Protein AF-A0A7K7A6Q6-F1 (afdb_monomer)

Organism: NCBI:txid2585814

pLDDT: mean 87.11, std 11.9, range [51.97, 96.56]

Foldseek 3Di:
DDDDQCNDPQWDKDKDADPDDPRIDIDIGGPPDDQVVFDKDKDWDADPVGIDIDIDGDGDDDPPPVPVVPD

Structure (mmCIF, N/CA/C/O backbone):
data_AF-A0A7K7A6Q6-F1
#
_entry.id   AF-A0A7K7A6Q6-F1
#
loop_
_atom_site.group_PDB
_atom_site.id
_atom_site.type_symbol
_atom_site.label_atom_id
_atom_site.label_alt_id
_atom_site.label_comp_id
_atom_site.label_asym_id
_atom_site.label_entity_id
_atom_site.label_seq_id
_atom_site.pdbx_PDB_ins_code
_atom_site.Cartn_x
_atom_site.Cartn_y
_atom_site.Cartn_z
_atom_site.occupancy
_atom_site.B_iso_or_equiv
_atom_site.auth_seq_id
_atom_site.auth_comp_id
_atom_site.auth_asym_id
_atom_site.auth_atom_id
_atom_site.pdbx_PDB_model_num
ATOM 1 N N . THR A 1 1 ? -6.826 -21.476 3.260 1.00 66.38 1 THR A N 1
ATOM 2 C CA . THR A 1 1 ? -6.893 -20.556 2.111 1.00 66.38 1 THR A CA 1
ATOM 3 C C . THR A 1 1 ? -6.253 -19.276 2.574 1.00 66.38 1 THR A C 1
ATOM 5 O O . THR A 1 1 ? -6.528 -18.894 3.703 1.00 66.38 1 THR A O 1
ATOM 8 N N . GLU A 1 2 ? -5.325 -18.708 1.814 1.00 76.81 2 GLU A N 1
ATOM 9 C CA . GLU A 1 2 ? -4.759 -17.396 2.148 1.00 76.81 2 GLU A CA 1
ATOM 10 C C . GLU A 1 2 ? -5.848 -16.342 1.915 1.00 76.81 2 GLU A C 1
ATOM 12 O O . GLU A 1 2 ? -6.462 -16.350 0.849 1.00 76.81 2 GLU A O 1
ATOM 17 N N . GLU A 1 3 ? -6.160 -15.526 2.926 1.00 76.62 3 GLU A N 1
ATOM 18 C CA . GLU A 1 3 ? -7.128 -14.434 2.783 1.00 76.62 3 GLU A CA 1
ATOM 19 C C . GLU A 1 3 ? -6.491 -13.315 1.966 1.00 76.62 3 GLU A C 1
ATOM 21 O O . GLU A 1 3 ? -5.426 -12.802 2.320 1.00 76.62 3 GLU A O 1
ATOM 26 N N . LEU A 1 4 ? -7.133 -12.938 0.863 1.00 83.38 4 LEU A N 1
ATOM 27 C CA . LEU A 1 4 ? -6.658 -11.836 0.044 1.00 83.38 4 LEU A CA 1
ATOM 28 C C . LEU A 1 4 ? -7.157 -10.507 0.624 1.00 83.38 4 LEU A C 1
ATOM 30 O O . LEU A 1 4 ? -8.252 -10.445 1.184 1.00 83.38 4 LEU A O 1
ATOM 34 N N . PRO A 1 5 ? -6.425 -9.396 0.426 1.00 78.50 5 PRO A N 1
ATOM 35 C CA . PRO A 1 5 ? -6.872 -8.071 0.858 1.00 78.50 5 PRO A CA 1
ATOM 36 C C . PRO A 1 5 ? -8.289 -7.703 0.380 1.00 78.50 5 PRO A C 1
ATOM 38 O O . PRO A 1 5 ? -9.019 -7.016 1.084 1.00 78.50 5 PRO A O 1
ATOM 41 N N . GLY A 1 6 ? -8.697 -8.188 -0.799 1.00 82.44 6 GLY A N 1
ATOM 42 C CA . GLY A 1 6 ? -10.038 -7.973 -1.355 1.00 82.44 6 GLY A CA 1
ATOM 43 C C . GLY A 1 6 ? -11.159 -8.802 -0.716 1.00 82.44 6 GLY A C 1
ATOM 44 O O . GLY A 1 6 ? -12.322 -8.533 -1.002 1.00 82.44 6 GLY A O 1
ATOM 45 N N . ASP A 1 7 ? -10.839 -9.778 0.138 1.00 88.69 7 ASP A N 1
ATOM 46 C CA . ASP A 1 7 ? -11.833 -10.592 0.849 1.00 88.69 7 ASP A CA 1
ATOM 47 C C . ASP A 1 7 ? -12.364 -9.876 2.108 1.00 88.69 7 ASP A C 1
ATOM 49 O O . ASP A 1 7 ? -13.425 -10.224 2.634 1.00 88.69 7 ASP A O 1
ATOM 53 N N . ARG A 1 8 ? -11.657 -8.842 2.594 1.00 90.88 8 ARG A N 1
ATOM 54 C CA . ARG A 1 8 ? -12.065 -8.048 3.763 1.00 90.88 8 ARG A CA 1
ATOM 55 C C . ARG A 1 8 ? -13.170 -7.064 3.381 1.00 90.88 8 ARG A C 1
ATOM 57 O O . ARG A 1 8 ? -13.014 -6.239 2.489 1.00 90.88 8 ARG A O 1
ATOM 64 N N . VAL A 1 9 ? -14.274 -7.083 4.128 1.00 91.44 9 VAL A N 1
ATOM 65 C CA . VAL A 1 9 ? -15.473 -6.267 3.843 1.00 91.44 9 VAL A CA 1
ATOM 66 C C . VAL A 1 9 ? -15.241 -4.751 3.872 1.00 91.44 9 VAL A C 1
ATOM 68 O O . VAL A 1 9 ? -15.987 -4.009 3.239 1.00 91.44 9 VAL A O 1
ATOM 71 N N . ASN A 1 10 ? -14.236 -4.284 4.616 1.00 94.50 10 ASN A N 1
ATOM 72 C CA . ASN A 1 10 ? -13.884 -2.872 4.756 1.00 94.50 10 ASN A CA 1
ATOM 73 C C . ASN A 1 10 ? -12.760 -2.437 3.806 1.00 94.50 10 ASN A C 1
ATOM 75 O O . ASN A 1 10 ? -12.327 -1.291 3.883 1.00 94.50 10 ASN A O 1
ATOM 79 N N . MET A 1 11 ? -12.265 -3.326 2.940 1.00 94.00 11 MET A N 1
ATOM 80 C CA . MET A 1 11 ? -11.117 -3.059 2.083 1.00 94.00 11 MET A CA 1
ATOM 81 C C . MET A 1 11 ? -11.481 -3.239 0.610 1.00 94.00 11 MET A C 1
ATOM 83 O O . MET A 1 11 ? -12.092 -4.222 0.208 1.00 94.00 11 MET A O 1
ATOM 87 N N . ALA A 1 12 ? -11.068 -2.288 -0.222 1.00 93.38 12 ALA A N 1
ATOM 88 C CA . ALA A 1 12 ? -11.154 -2.398 -1.669 1.00 93.38 12 ALA A CA 1
ATOM 89 C C . ALA A 1 12 ? -9.777 -2.151 -2.283 1.00 93.38 12 ALA A C 1
ATOM 91 O O . ALA A 1 12 ? -9.130 -1.144 -1.995 1.00 93.38 12 ALA A O 1
ATOM 92 N N . VAL A 1 13 ? -9.346 -3.058 -3.159 1.00 91.75 13 VAL A N 1
ATOM 93 C CA . VAL A 1 13 ? -8.060 -2.969 -3.858 1.00 91.75 13 VAL A CA 1
ATOM 94 C C . VAL A 1 13 ? -8.298 -2.800 -5.352 1.00 91.75 13 VAL A C 1
ATOM 96 O O . VAL A 1 13 ? -9.108 -3.509 -5.948 1.00 91.75 13 VAL A O 1
ATOM 99 N N . GLN A 1 14 ? -7.601 -1.850 -5.971 1.00 92.06 14 GLN A N 1
ATOM 100 C CA . GLN A 1 14 ? -7.620 -1.644 -7.419 1.00 92.06 14 GLN A CA 1
ATOM 101 C C . GLN A 1 14 ? -6.202 -1.518 -7.951 1.00 92.06 14 GLN A C 1
ATOM 103 O O . GLN A 1 14 ? -5.358 -0.882 -7.330 1.00 92.06 14 GLN A O 1
ATOM 108 N N . VAL A 1 15 ? -5.960 -2.067 -9.137 1.00 89.19 15 VAL A N 1
ATOM 109 C CA . VAL A 1 15 ? -4.687 -1.928 -9.846 1.00 89.19 15 VAL A CA 1
ATOM 110 C C . VAL A 1 15 ? -4.974 -1.450 -11.260 1.00 89.19 15 VAL A C 1
ATOM 112 O O . VAL A 1 15 ? -5.880 -1.958 -11.923 1.00 89.19 15 VAL A O 1
ATOM 115 N N . ARG A 1 16 ? -4.223 -0.455 -11.732 1.00 91.25 16 ARG A N 1
ATOM 116 C CA . ARG A 1 16 ? -4.274 0.024 -13.119 1.00 91.25 16 ARG A CA 1
ATOM 117 C C . ARG A 1 16 ? -2.867 0.226 -13.658 1.00 91.25 16 ARG A C 1
ATOM 119 O O . ARG A 1 16 ? -1.932 0.460 -12.901 1.00 91.25 16 ARG A O 1
ATOM 126 N N . GLY A 1 17 ? -2.731 0.163 -14.979 1.00 91.00 17 GLY A N 1
ATOM 127 C CA . GLY A 1 17 ? -1.523 0.644 -15.643 1.00 91.00 17 GLY A CA 1
ATOM 128 C C . GLY A 1 17 ? -1.363 2.152 -15.443 1.00 91.00 17 GLY A C 1
ATOM 129 O O . GLY A 1 17 ? -2.354 2.883 -15.382 1.00 91.00 17 GLY A O 1
ATOM 130 N N . GLY A 1 18 ? -0.118 2.598 -15.325 1.00 88.75 18 GLY A N 1
ATOM 131 C CA . GLY A 1 18 ? 0.234 4.011 -15.322 1.00 88.75 18 GLY A CA 1
ATOM 132 C C . GLY A 1 18 ? 0.336 4.591 -16.741 1.00 88.75 18 GLY A C 1
ATOM 133 O O . GLY A 1 18 ? 0.155 3.877 -17.731 1.00 88.75 18 GLY A O 1
ATOM 134 N N . PRO A 1 19 ? 0.615 5.898 -16.859 1.00 89.81 19 PRO A N 1
ATOM 135 C CA . PRO A 1 19 ? 0.783 6.574 -18.145 1.00 89.81 19 PRO A CA 1
ATOM 136 C C . PRO A 1 19 ? 1.999 6.080 -18.947 1.00 89.81 19 PRO A C 1
ATOM 138 O O . PRO A 1 19 ? 1.987 6.171 -20.176 1.00 89.81 19 PRO A O 1
ATOM 141 N N . SER A 1 20 ? 3.039 5.559 -18.286 1.00 92.88 20 SER A N 1
ATOM 142 C CA . SER A 1 20 ? 4.271 5.107 -18.944 1.00 92.88 20 SER A CA 1
ATOM 143 C C . SER A 1 20 ? 4.285 3.602 -19.222 1.00 92.88 20 SER A C 1
ATOM 145 O O . SER A 1 20 ? 3.609 2.797 -18.579 1.00 92.88 20 SER A O 1
ATOM 147 N N . LYS A 1 21 ? 5.125 3.182 -20.177 1.00 87.06 21 LYS A N 1
ATOM 148 C CA . LYS A 1 21 ? 5.313 1.760 -20.493 1.00 87.06 21 LYS A CA 1
ATOM 149 C C . LYS A 1 21 ? 5.884 1.018 -19.274 1.00 87.06 21 LYS A C 1
ATOM 151 O O . LYS A 1 21 ? 6.968 1.361 -18.810 1.00 87.06 21 LYS A O 1
ATOM 156 N N . HIS A 1 22 ? 5.181 -0.030 -18.839 1.00 86.12 22 HIS A N 1
ATOM 157 C CA . HIS A 1 22 ? 5.475 -0.851 -17.648 1.00 86.12 22 HIS A CA 1
ATOM 158 C C . HIS A 1 22 ? 5.245 -0.157 -16.298 1.00 86.12 22 HIS A C 1
ATOM 160 O O . HIS A 1 22 ? 5.666 -0.675 -15.268 1.00 86.12 22 HIS A O 1
ATOM 166 N N . GLU A 1 23 ? 4.570 0.989 -16.289 1.00 88.38 23 GLU A N 1
ATOM 167 C CA . GLU A 1 23 ? 4.134 1.617 -15.050 1.00 88.38 23 GLU A CA 1
ATOM 168 C C . GLU A 1 23 ? 2.842 0.957 -14.557 1.00 88.38 23 GLU A C 1
ATOM 170 O O . GLU A 1 23 ? 1.944 0.645 -15.345 1.00 88.38 23 GLU A O 1
ATOM 175 N N . GLY A 1 24 ? 2.741 0.754 -13.247 1.00 88.94 24 GLY A N 1
ATOM 176 C CA . GLY A 1 24 ? 1.554 0.238 -12.580 1.00 88.94 24 GLY A CA 1
ATOM 177 C C . GLY A 1 24 ? 1.281 1.039 -11.316 1.00 88.94 24 GLY A C 1
ATOM 178 O O . GLY A 1 24 ? 2.211 1.473 -10.642 1.00 88.94 24 GLY A O 1
ATOM 179 N N . ILE A 1 25 ? 0.004 1.244 -11.010 1.00 90.88 25 ILE A N 1
ATOM 180 C CA . ILE A 1 25 ? -0.455 1.943 -9.813 1.00 90.88 25 ILE A CA 1
ATOM 181 C C . ILE A 1 25 ? -1.475 1.053 -9.107 1.00 90.88 25 ILE A C 1
ATOM 183 O O . ILE A 1 25 ? -2.416 0.555 -9.730 1.00 90.88 25 ILE A O 1
ATOM 187 N N . GLY A 1 26 ? -1.277 0.859 -7.804 1.00 89.50 26 GLY A N 1
ATOM 188 C CA . GL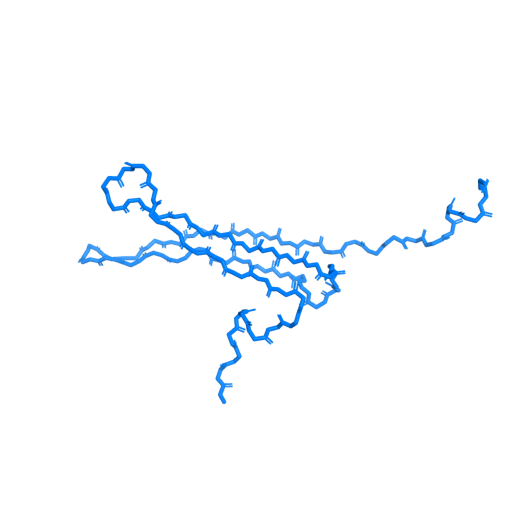Y A 1 26 ? -2.212 0.184 -6.913 1.00 89.50 26 GLY A CA 1
ATOM 189 C C . GLY A 1 26 ? -2.848 1.170 -5.936 1.00 89.50 26 GLY A C 1
ATOM 190 O O . GLY A 1 26 ? -2.178 2.069 -5.434 1.00 89.50 26 GLY A O 1
ATOM 191 N N . TRP A 1 27 ? -4.133 0.983 -5.648 1.00 91.69 27 TRP A N 1
ATOM 192 C CA . TRP A 1 27 ? -4.869 1.709 -4.617 1.00 91.69 27 TRP A CA 1
ATOM 193 C C . TRP A 1 27 ? -5.475 0.724 -3.630 1.00 91.69 27 TRP A C 1
ATOM 195 O O . TRP A 1 27 ? -6.105 -0.253 -4.038 1.00 91.69 27 TRP A O 1
ATOM 205 N N . VAL A 1 28 ? -5.334 1.034 -2.345 1.00 92.69 28 VAL A N 1
ATOM 206 C CA . VAL A 1 28 ? -6.037 0.367 -1.250 1.00 92.69 28 VAL A CA 1
ATOM 207 C C . VAL A 1 28 ? -6.929 1.409 -0.589 1.00 92.69 28 VAL A C 1
ATOM 209 O O . VAL A 1 28 ? -6.451 2.447 -0.134 1.00 92.69 28 VAL A O 1
ATOM 212 N N . LEU A 1 29 ? -8.232 1.152 -0.575 1.00 94.19 29 LEU A N 1
ATOM 213 C CA . LEU A 1 29 ? -9.222 1.943 0.145 1.00 94.19 29 LEU A CA 1
ATOM 214 C C . LEU A 1 29 ? -9.688 1.140 1.355 1.00 94.19 29 LEU A C 1
ATOM 216 O O . LEU A 1 29 ? -10.117 0.001 1.191 1.00 94.19 29 LEU A O 1
ATOM 220 N N . ILE A 1 30 ? -9.637 1.748 2.539 1.00 94.50 30 ILE A N 1
ATOM 221 C CA . ILE A 1 30 ? -10.066 1.137 3.799 1.00 94.50 30 ILE A CA 1
ATOM 222 C C . ILE A 1 30 ? -11.185 1.999 4.381 1.00 94.50 30 ILE A C 1
ATOM 224 O O . ILE A 1 30 ? -10.970 3.175 4.676 1.00 94.50 30 ILE A O 1
ATOM 228 N N . ASN A 1 31 ? -12.390 1.447 4.494 1.00 94.31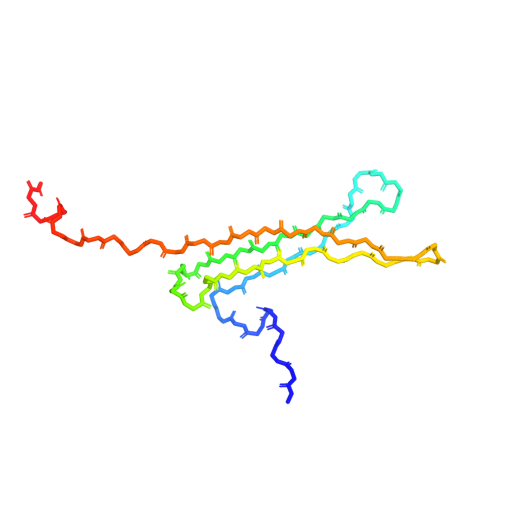 31 ASN A N 1
ATOM 229 C CA . ASN A 1 31 ? -13.540 2.132 5.069 1.00 94.31 31 ASN A CA 1
ATOM 230 C C . ASN A 1 31 ? -14.612 1.132 5.559 1.00 94.31 31 ASN A C 1
ATOM 232 O O . ASN A 1 31 ? -15.152 0.389 4.736 1.00 94.31 31 ASN A O 1
ATOM 236 N N . PRO A 1 32 ? -14.992 1.152 6.852 1.00 94.19 32 PRO A N 1
ATOM 237 C CA . PRO A 1 32 ? -14.404 1.959 7.928 1.00 94.19 32 PRO A CA 1
ATOM 238 C C . PRO A 1 32 ? -12.970 1.515 8.272 1.00 94.19 32 PRO A C 1
ATOM 240 O O . PRO A 1 32 ? -12.619 0.353 8.077 1.00 94.19 32 PRO A O 1
ATOM 243 N N . LEU A 1 33 ? -12.154 2.444 8.788 1.00 93.00 33 LEU A N 1
ATOM 244 C CA . LEU A 1 33 ? -10.829 2.140 9.341 1.00 93.00 33 LEU A CA 1
ATOM 245 C C . LEU A 1 33 ? -10.983 1.495 10.724 1.00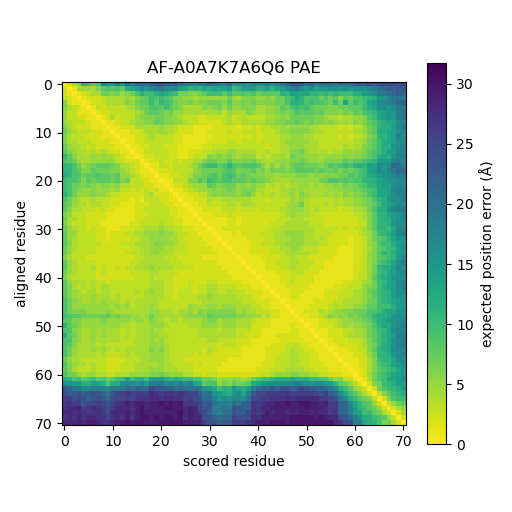 93.00 33 LEU A C 1
ATOM 247 O O . LEU A 1 33 ? -11.635 2.067 11.599 1.00 93.00 33 LEU A O 1
ATOM 251 N N . MET A 1 34 ? -10.375 0.330 10.920 1.00 93.00 34 MET A N 1
ATOM 252 C CA . MET A 1 34 ? -10.395 -0.432 12.168 1.00 93.00 34 MET A CA 1
ATOM 253 C C . MET A 1 34 ? -8.969 -0.686 12.670 1.00 93.00 34 MET A C 1
ATOM 255 O O . MET A 1 34 ? -8.000 -0.562 11.922 1.00 93.00 34 MET A O 1
ATOM 259 N N . LYS A 1 35 ? -8.807 -1.028 13.954 1.00 93.25 35 LYS A N 1
ATOM 260 C CA . LYS A 1 35 ? -7.473 -1.225 14.546 1.00 93.25 35 LYS A CA 1
ATOM 261 C C . LYS A 1 35 ? -6.732 -2.402 13.903 1.00 93.25 35 LYS A C 1
ATOM 263 O O . LYS A 1 35 ? -5.514 -2.362 13.794 1.00 93.25 35 LYS A O 1
ATOM 268 N N . GLU A 1 36 ? -7.462 -3.396 13.407 1.00 92.19 36 GLU A N 1
ATOM 269 C CA . GLU A 1 36 ? -6.946 -4.562 12.680 1.00 92.19 36 GLU A CA 1
ATOM 270 C C . GLU A 1 36 ? -6.428 -4.223 11.268 1.00 92.19 36 GLU A C 1
ATOM 272 O O . GLU A 1 36 ? -5.922 -5.101 10.567 1.00 92.19 36 GLU A O 1
ATOM 277 N N . ASP A 1 37 ? -6.597 -2.981 10.807 1.00 93.31 37 ASP A N 1
ATOM 278 C CA . ASP A 1 37 ? -6.016 -2.491 9.553 1.00 93.31 37 ASP A CA 1
ATOM 279 C C . ASP A 1 37 ? -4.629 -1.849 9.764 1.00 93.31 37 ASP A C 1
ATOM 281 O O . ASP A 1 37 ? -3.953 -1.522 8.786 1.00 93.31 37 ASP A O 1
ATOM 285 N N . GLU A 1 38 ? -4.192 -1.665 11.019 1.00 95.56 38 GLU A N 1
ATOM 286 C CA . GLU A 1 38 ? -2.838 -1.221 11.371 1.00 95.56 38 GLU A CA 1
ATOM 287 C C . GLU A 1 38 ? -1.788 -2.235 10.912 1.00 95.56 38 GLU A C 1
ATOM 289 O O . GLU A 1 38 ? -1.930 -3.442 11.109 1.00 95.56 38 GLU A O 1
ATOM 294 N N . GLY A 1 39 ? -0.698 -1.738 10.329 1.00 95.06 39 GLY A N 1
ATOM 295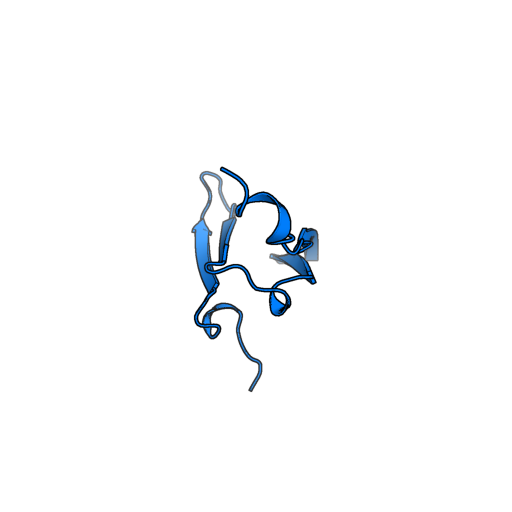 C CA . GLY A 1 39 ? 0.389 -2.591 9.872 1.00 95.06 39 GLY A CA 1
ATOM 296 C C . GLY A 1 39 ? 1.239 -1.969 8.774 1.00 95.06 39 GLY A C 1
ATOM 297 O O . GLY A 1 39 ? 1.097 -0.796 8.423 1.00 95.06 39 GLY A O 1
ATOM 298 N N . ILE A 1 40 ? 2.143 -2.786 8.237 1.00 95.50 40 ILE A N 1
ATOM 299 C CA . ILE A 1 40 ? 3.004 -2.430 7.109 1.00 95.50 40 ILE A CA 1
ATOM 300 C C . ILE A 1 40 ? 2.353 -2.936 5.824 1.00 95.50 40 ILE A C 1
ATOM 302 O O . ILE A 1 40 ? 2.088 -4.126 5.674 1.00 95.50 40 ILE A O 1
ATOM 306 N N . TYR A 1 41 ? 2.136 -2.021 4.889 1.00 92.50 41 TYR A N 1
ATOM 307 C CA . TYR A 1 41 ? 1.633 -2.286 3.552 1.00 92.50 41 TYR A CA 1
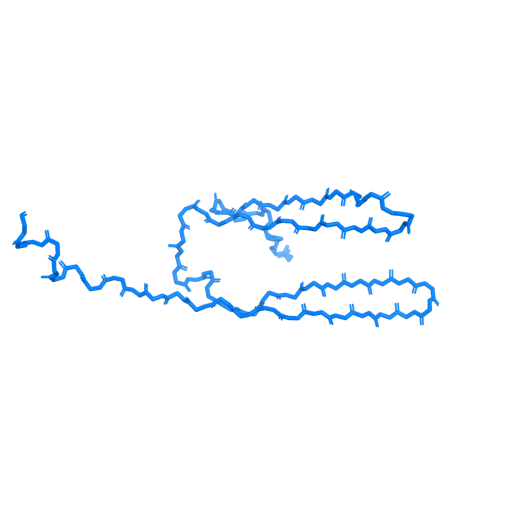ATOM 308 C C . TYR A 1 41 ? 2.805 -2.212 2.584 1.00 92.50 41 TYR A C 1
ATOM 310 O O . TYR A 1 41 ? 3.483 -1.188 2.502 1.00 92.50 41 TYR A O 1
ATOM 318 N N . GLN A 1 42 ? 3.041 -3.296 1.852 1.00 92.81 42 GLN A N 1
ATOM 319 C CA . GLN A 1 42 ? 4.153 -3.404 0.918 1.00 92.8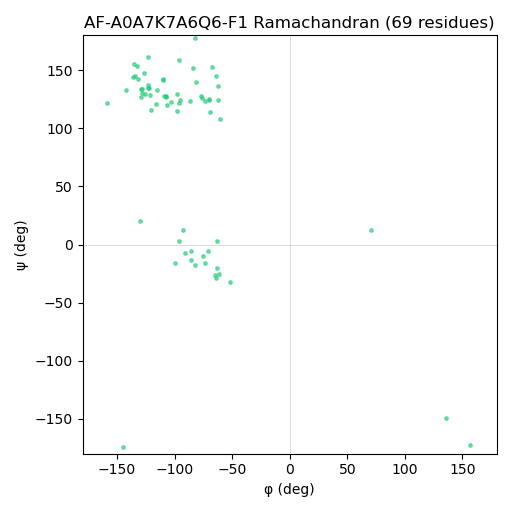1 42 GLN A CA 1
ATOM 320 C C . GLN A 1 42 ? 3.642 -3.386 -0.522 1.00 92.81 42 GLN A C 1
ATOM 322 O O . GLN A 1 42 ? 2.780 -4.175 -0.906 1.00 92.81 42 GLN A O 1
ATOM 327 N N . CYS A 1 43 ? 4.204 -2.496 -1.334 1.00 89.88 43 CYS A N 1
ATOM 328 C CA . CYS A 1 43 ? 4.142 -2.602 -2.782 1.00 89.88 43 CYS A CA 1
ATOM 329 C C . CYS A 1 43 ? 5.300 -3.487 -3.238 1.00 89.88 43 CYS A C 1
ATOM 331 O O . CYS A 1 43 ? 6.457 -3.187 -2.940 1.00 89.88 43 CYS A O 1
ATOM 333 N N . HIS A 1 44 ? 4.992 -4.566 -3.951 1.00 90.94 44 HIS A N 1
ATOM 334 C CA . HIS A 1 44 ? 5.976 -5.515 -4.465 1.00 90.94 44 HIS A CA 1
ATOM 335 C C . HIS A 1 44 ? 5.870 -5.588 -5.989 1.00 90.94 44 HIS A C 1
ATOM 337 O O . HIS A 1 44 ? 4.775 -5.726 -6.539 1.00 90.94 44 HIS A O 1
ATOM 343 N N . ALA A 1 45 ? 7.004 -5.432 -6.674 1.00 90.06 45 ALA A N 1
ATOM 344 C CA . ALA A 1 45 ? 7.092 -5.443 -8.127 1.00 90.06 45 ALA A CA 1
ATOM 345 C C . ALA A 1 45 ? 8.185 -6.410 -8.592 1.00 90.06 45 ALA A C 1
ATOM 347 O O . ALA A 1 45 ? 9.347 -6.277 -8.206 1.00 90.06 45 ALA A O 1
ATOM 348 N N . THR A 1 46 ? 7.821 -7.323 -9.493 1.00 92.25 46 THR A N 1
ATOM 349 C CA . THR A 1 46 ? 8.720 -8.349 -10.040 1.00 92.25 46 THR A CA 1
ATOM 350 C C . THR A 1 46 ? 8.784 -8.260 -11.560 1.00 92.25 46 THR A C 1
ATOM 352 O O . THR A 1 46 ? 7.764 -8.123 -12.238 1.00 92.25 46 THR A O 1
ATOM 355 N N . ASN A 1 47 ? 9.986 -8.375 -12.123 1.00 90.56 47 ASN A N 1
ATOM 356 C CA . ASN A 1 47 ? 10.210 -8.544 -13.557 1.00 90.56 47 ASN A CA 1
ATOM 357 C C . ASN A 1 47 ? 11.418 -9.468 -13.820 1.00 90.56 47 ASN A C 1
ATOM 359 O O . ASN A 1 47 ? 11.998 -10.037 -12.901 1.00 90.56 47 ASN A O 1
ATOM 363 N N . MET A 1 48 ? 11.820 -9.629 -15.086 1.00 95.88 48 MET A N 1
ATOM 364 C CA . MET A 1 48 ? 12.954 -10.496 -15.454 1.00 95.88 48 MET A CA 1
ATOM 365 C C . MET A 1 48 ? 14.312 -10.049 -14.884 1.00 95.88 48 MET A C 1
ATOM 367 O O . MET A 1 48 ? 15.238 -10.853 -14.851 1.00 95.88 48 MET A O 1
ATOM 371 N N . ALA A 1 49 ? 14.455 -8.785 -14.481 1.00 94.75 49 ALA A N 1
ATOM 372 C CA . ALA A 1 49 ? 15.675 -8.261 -13.870 1.00 94.75 49 ALA A CA 1
ATOM 373 C C . ALA A 1 49 ? 15.724 -8.490 -12.348 1.00 94.75 49 ALA A C 1
ATOM 375 O O . ALA A 1 49 ? 16.790 -8.329 -11.758 1.00 94.75 49 ALA A O 1
ATOM 376 N N . GLY A 1 50 ? 14.604 -8.865 -11.720 1.00 96.50 50 GLY A N 1
ATOM 377 C CA . GLY A 1 50 ? 14.514 -9.136 -10.289 1.00 96.50 50 GLY A CA 1
ATOM 378 C C . GLY A 1 50 ? 13.273 -8.522 -9.648 1.0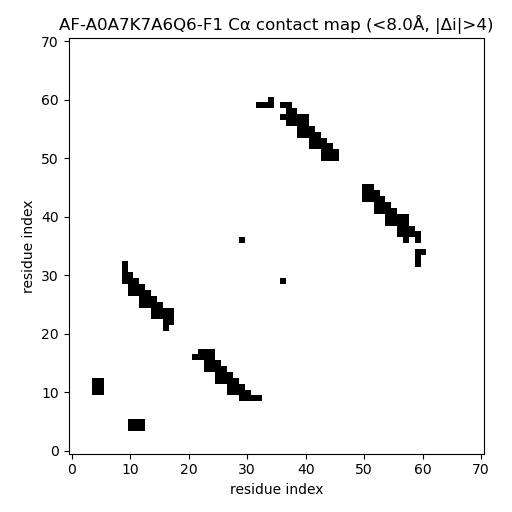0 96.50 50 GLY A C 1
ATOM 379 O O . GLY A 1 50 ? 12.228 -8.376 -10.286 1.00 96.50 50 GLY A O 1
ATOM 380 N N . GLU A 1 51 ? 13.408 -8.165 -8.374 1.00 96.56 51 GLU A N 1
ATOM 381 C CA . GLU A 1 51 ? 12.322 -7.666 -7.532 1.00 96.56 51 GLU A CA 1
ATOM 382 C C . GLU A 1 51 ? 12.688 -6.334 -6.881 1.00 96.56 51 GLU A C 1
ATOM 384 O O . GLU A 1 51 ? 13.848 -6.082 -6.551 1.00 96.56 51 GLU A O 1
ATOM 389 N N . ALA A 1 52 ? 11.681 -5.491 -6.681 1.00 94.06 52 ALA A N 1
ATOM 390 C CA . ALA A 1 52 ? 11.770 -4.269 -5.898 1.00 94.06 52 ALA A CA 1
ATOM 391 C C . ALA A 1 52 ? 10.552 -4.166 -4.975 1.00 94.06 52 ALA A C 1
ATOM 393 O O . ALA A 1 52 ? 9.443 -4.550 -5.354 1.00 94.06 52 ALA A O 1
ATOM 394 N N . HIS A 1 53 ? 10.757 -3.624 -3.775 1.00 95.12 53 HIS A N 1
ATOM 395 C CA . HIS A 1 53 ? 9.691 -3.411 -2.803 1.00 95.12 53 HIS A CA 1
ATOM 396 C C . HIS A 1 53 ? 9.742 -2.003 -2.205 1.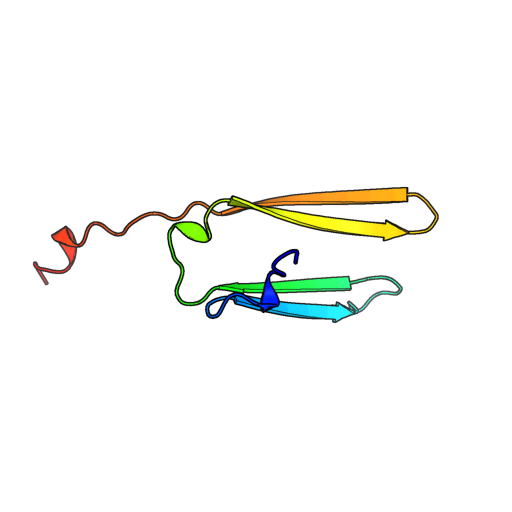00 95.12 53 HIS A C 1
ATOM 398 O O . HIS A 1 53 ? 10.800 -1.373 -2.138 1.00 95.12 53 HIS A O 1
ATOM 404 N N . ALA A 1 54 ? 8.584 -1.518 -1.766 1.00 93.88 54 ALA A N 1
ATOM 405 C CA . ALA A 1 54 ? 8.441 -0.276 -1.021 1.00 93.88 54 ALA A CA 1
ATOM 406 C C . ALA A 1 54 ? 7.371 -0.440 0.060 1.00 93.88 54 ALA A C 1
ATOM 408 O O . ALA A 1 54 ? 6.271 -0.912 -0.228 1.00 93.88 54 ALA A O 1
ATOM 409 N N . ASP A 1 55 ? 7.689 -0.007 1.278 1.00 95.69 55 ASP A N 1
ATOM 410 C CA . ASP A 1 55 ? 6.844 -0.211 2.453 1.00 95.69 55 ASP A CA 1
ATOM 411 C C . ASP A 1 55 ? 6.221 1.110 2.923 1.00 95.69 55 ASP A C 1
ATOM 413 O O . ASP A 1 55 ? 6.867 2.160 2.918 1.00 95.69 55 ASP A O 1
ATOM 417 N N . GLY A 1 56 ? 4.971 1.047 3.376 1.00 94.50 56 GLY A N 1
ATOM 418 C CA . GLY A 1 56 ? 4.262 2.129 4.053 1.00 94.50 56 GLY A CA 1
ATOM 419 C C . GLY A 1 56 ? 3.645 1.629 5.356 1.00 94.50 56 GLY A C 1
ATOM 420 O O . GLY A 1 56 ? 3.024 0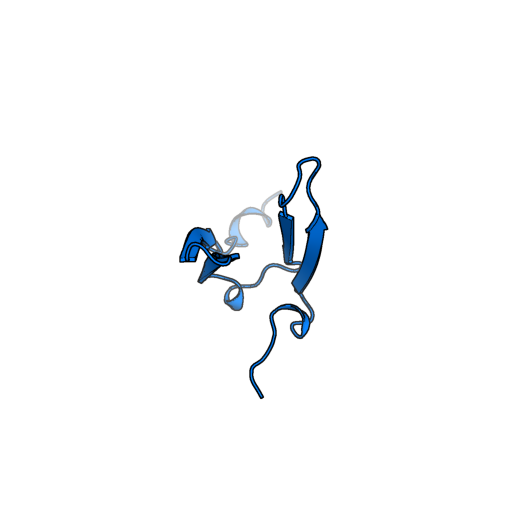.572 5.382 1.00 94.50 56 GLY A O 1
ATOM 421 N N . SER A 1 57 ? 3.809 2.380 6.445 1.00 96.12 57 SER A N 1
ATOM 422 C CA . SER A 1 57 ? 3.230 2.031 7.747 1.00 96.12 57 SER A CA 1
ATOM 423 C C . SER A 1 57 ? 1.929 2.793 7.976 1.00 96.12 57 SER A C 1
ATOM 425 O O . SER A 1 57 ? 1.901 4.019 7.852 1.00 96.12 57 SER A O 1
ATOM 427 N N . ILE A 1 58 ? 0.870 2.077 8.346 1.00 94.94 58 ILE A N 1
ATOM 428 C CA . ILE A 1 58 ? -0.392 2.653 8.810 1.00 94.94 58 ILE A CA 1
ATOM 429 C C . ILE A 1 58 ? -0.472 2.439 10.315 1.00 94.94 58 ILE A C 1
ATOM 431 O O . ILE A 1 58 ? -0.478 1.300 10.766 1.00 94.94 58 ILE A O 1
ATOM 435 N N . THR A 1 59 ? -0.573 3.527 11.079 1.00 96.00 59 THR A N 1
ATOM 436 C CA . THR A 1 59 ? -0.904 3.500 12.510 1.00 96.00 59 THR A CA 1
ATOM 437 C C . THR A 1 59 ? -2.322 4.016 12.702 1.00 96.00 59 THR A C 1
ATOM 439 O O . THR A 1 59 ? -2.653 5.115 12.256 1.00 96.00 59 THR A O 1
ATOM 442 N N . VAL A 1 60 ? -3.154 3.237 13.387 1.00 95.31 60 VAL A N 1
ATOM 443 C CA . VAL A 1 60 ? -4.544 3.587 13.682 1.00 95.31 60 VAL A CA 1
ATOM 444 C C . VAL A 1 60 ? -4.613 4.157 15.093 1.00 95.31 60 VAL A C 1
ATOM 446 O O . VAL A 1 60 ? -4.331 3.469 16.080 1.00 95.31 60 VAL A O 1
ATOM 449 N N . ILE A 1 61 ? -4.975 5.436 15.175 1.00 94.00 61 ILE A N 1
ATOM 450 C CA . ILE A 1 61 ? -5.115 6.179 16.427 1.00 94.00 61 ILE A CA 1
ATOM 451 C C . ILE A 1 61 ? -6.589 6.154 16.824 1.00 94.00 61 ILE A C 1
ATOM 453 O O . ILE A 1 61 ? -7.449 6.599 16.065 1.00 94.00 61 ILE A O 1
ATOM 457 N N . GLU A 1 62 ? -6.885 5.639 18.014 1.00 86.06 62 GLU A N 1
ATOM 458 C CA . GLU A 1 62 ? -8.236 5.697 18.566 1.00 86.06 62 GLU A CA 1
ATOM 459 C C . GLU A 1 62 ? -8.575 7.145 18.945 1.00 86.06 62 GLU A C 1
ATOM 461 O O . GLU A 1 62 ? -7.862 7.782 19.724 1.00 86.06 62 GLU A O 1
ATOM 466 N N . GLU A 1 63 ? -9.673 7.684 18.409 1.00 78.31 63 GLU A N 1
ATOM 467 C CA . GLU A 1 63 ? -10.205 8.952 18.904 1.00 78.31 63 GLU A CA 1
ATOM 468 C C . GLU A 1 63 ? -10.763 8.734 20.318 1.00 78.31 63 GLU A C 1
ATOM 470 O O . GLU A 1 63 ? -11.777 8.053 20.507 1.00 78.31 63 GLU A O 1
ATOM 475 N N . ASN A 1 64 ? -10.141 9.356 21.323 1.00 70.31 64 ASN A N 1
ATOM 476 C CA . ASN A 1 64 ? -10.739 9.469 22.649 1.00 70.31 64 ASN A CA 1
ATOM 477 C C . ASN A 1 64 ? -12.060 10.244 22.526 1.00 70.31 64 ASN A C 1
ATOM 479 O O . ASN A 1 64 ? -12.079 11.458 22.328 1.00 70.31 64 ASN A O 1
ATOM 483 N N . LYS A 1 65 ? -13.195 9.551 22.679 1.00 59.66 65 LYS A N 1
ATOM 484 C CA . LYS A 1 65 ? -14.548 10.140 22.603 1.00 59.66 65 LYS A CA 1
ATOM 485 C C . LYS A 1 65 ? -14.851 11.189 23.690 1.00 59.66 65 LYS A C 1
ATOM 487 O O . LYS A 1 65 ? -15.965 11.704 23.732 1.00 59.66 65 LYS A O 1
ATOM 492 N N . SER A 1 66 ? -13.896 11.527 24.554 1.00 58.22 66 SER A N 1
ATOM 493 C CA . SER A 1 66 ? -14.062 12.475 25.657 1.00 58.22 66 SER A CA 1
ATOM 494 C C . SER A 1 66 ? -14.145 13.950 25.239 1.00 58.22 66 SER A C 1
ATOM 496 O O . SER A 1 66 ? -14.616 14.745 26.042 1.00 58.22 66 SER A O 1
ATOM 498 N N . GLU A 1 67 ? -13.764 14.339 24.015 1.00 58.22 67 GLU A N 1
ATOM 499 C CA . GLU A 1 67 ? -13.820 15.755 23.579 1.00 58.22 67 GLU A CA 1
ATOM 500 C C . GLU A 1 67 ? -15.038 16.118 22.710 1.00 58.22 67 GLU A C 1
ATOM 502 O O . GLU A 1 67 ? -15.381 17.291 22.592 1.00 58.22 67 GLU A O 1
ATOM 507 N N . LYS A 1 68 ? -15.762 15.141 22.144 1.00 51.97 68 LYS A N 1
ATOM 508 C CA . LYS A 1 68 ? -16.974 15.408 21.335 1.00 51.97 68 LYS A CA 1
ATOM 509 C C . LYS A 1 68 ? -18.265 15.531 22.157 1.00 51.97 68 LYS A C 1
ATOM 511 O O . LYS A 1 68 ? -19.299 15.867 21.597 1.00 51.97 68 LYS A O 1
ATOM 516 N N . ALA A 1 69 ? -18.219 15.279 23.466 1.00 56.09 69 ALA A N 1
ATOM 517 C CA . ALA A 1 69 ? -19.371 15.412 24.366 1.00 56.09 69 ALA A CA 1
ATOM 518 C C . ALA A 1 69 ? -19.467 16.795 25.048 1.00 56.09 69 ALA A C 1
ATOM 520 O O . ALA A 1 69 ? -20.205 16.953 26.017 1.00 56.09 69 ALA A O 1
ATOM 521 N N . SER A 1 70 ? -18.696 17.791 24.597 1.00 53.25 70 SER A N 1
ATOM 522 C CA . SER A 1 70 ? -18.675 19.142 25.187 1.00 53.25 70 SER A CA 1
ATOM 523 C C . SER A 1 70 ? -18.828 20.277 24.164 1.00 53.25 70 SER A C 1
ATOM 525 O O . SER A 1 70 ? -18.495 21.418 24.476 1.00 53.25 70 SER A O 1
ATOM 527 N N . LEU A 1 71 ? -19.361 19.978 22.973 1.00 53.22 71 LEU A N 1
ATOM 528 C CA . LEU A 1 71 ? -19.825 20.966 21.992 1.00 53.22 71 LEU A CA 1
ATOM 529 C C . LEU A 1 71 ? -21.317 20.774 21.718 1.00 53.22 71 LEU A C 1
ATOM 531 O O . LEU A 1 71 ? -21.727 19.603 21.551 1.00 53.22 71 LEU A O 1
#

Sequence (71 aa):
TEELPGDRVNMAVQVRGGPSKHEGIGWVLINPLMKEDEGIYQCHATNMAGEAHADGSITVIEENKSEKASL

Mean predicted aligned error: 7.14 Å

Solvent-accessible surface area (backbone atoms only — not comparable to full-atom values): 4827 Å² total; per-residue (Å²): 130,87,83,51,74,66,74,41,92,36,34,46,69,50,75,46,74,43,97,51,94,92,39,71,45,77,47,80,48,65,56,74,82,50,73,88,69,42,46,77,48,70,52,76,49,77,58,98,92,47,76,53,75,51,79,44,78,46,83,68,78,81,79,73,73,78,68,73,79,78,116

InterPro domains:
  IPR011390 Insulin-like growth factor binding protein-related protein (IGFBP-rP), MAC25 [PTHR14186] (4-67)
  IPR013098 Immunoglobulin I-set [PF07679] (29-60)
  IPR013783 Immunoglobulin-like fold [G3DSA:2.60.40.10] (3-70)
  IPR036179 Immunoglobulin-like domain superfamily [SSF48726] (21-61)

Nearest PDB structures (foldseek):
  1wwc-assembly1_A  TM=6.861E-01  e=5.566E-01  Homo sapiens
  7tj7-assembly1_M  TM=7.620E-01  e=2.214E+00  Homo sapiens
  2dav-assembly1_A  TM=5.789E-01  e=7.077E-01  Homo sapiens
  2jtd-assembly1_A  TM=3.993E-01  e=1.640E+00  Mus musculus

Secondary structure (DSSP, 8-state):
-PPPGGGSTTEEEEEEE-SSTT-EEEEEEESS--GGG-EEEEEEEEETTEEEEEEEEE------TTSTT--

Radius of gyration: 16.96 Å; Cα contacts (8 Å, |Δi|>4): 76; chains: 1; bounding box: 36×42×46 Å